Protein AF-A0A6B2TNI1-F1 (afdb_monomer)

Sequence (86 aa):
MATLLAGVPVTVVETHEDPADAVLFPAEEAVVANAVDKRRKEFTTVRHCARTALARIGVPAAPILPGHRGAPGWPDGVVGSMTHCA

Secondary structure (DSSP, 8-state):
-----TTS-------SS--TT----HHHHHHTTTS-HHHHHHHHHHHHHHHHHHHHTTPPP----B-GGG-B-PPTT---------

Radius of gyration: 13.92 Å; Cα contacts (8 Å, |Δi|>4): 67; chains: 1; bounding box: 31×34×38 Å

pLDDT: mean 92.22, std 13.48, range [38.91, 98.69]

Solvent-accessible surface area (backbone atoms only — not comparable to full-atom values): 5751 Å² total; per-residue (Å²): 135,85,79,74,69,88,80,62,89,83,71,84,57,85,76,95,67,77,57,92,83,45,64,68,48,74,77,46,45,63,75,41,67,88,49,57,69,70,57,40,48,56,55,29,36,49,51,35,29,51,43,57,27,36,46,76,73,73,41,77,86,72,72,67,44,66,44,79,96,62,41,73,40,62,60,91,97,54,85,87,87,86,81,86,80,134

Mean predicted aligned error: 4.78 Å

Nearest PDB structures (foldseek):
  4qjl-assembly1_A  TM=9.739E-01  e=1.525E-07  Mycobacterium ulcerans Agy99
  8qzj-assembly1_A  TM=9.742E-01  e=3.434E-07  Mycobacterium tuberculosis
  8gkf-assembly1_A  TM=9.136E-01  e=2.752E-07  Mycobacterium tuberculosis
  8gkf-assembly5_E  TM=9.748E-01  e=1.297E-06  Mycobacterium tuberculosis
  8qzh-assembly1_A  TM=9.650E-01  e=3.981E-07  Mycobacterium tuberculosis

Foldseek 3Di:
DPPPPPPDDQFFFDDPDQDPPQDADPVQCVVCVPPDPVVVSLSSRQLVRVQVRCVVVVHDDDHQAQDDPRHTPDPPPDDDDTDDDD

Structure (mmCIF, N/CA/C/O backbone):
data_AF-A0A6B2TNI1-F1
#
_entry.id   AF-A0A6B2TNI1-F1
#
loop_
_atom_site.group_PDB
_atom_site.id
_atom_site.type_symbol
_atom_site.label_atom_id
_atom_site.label_alt_id
_atom_site.label_comp_id
_atom_site.label_asym_id
_atom_site.label_entity_id
_atom_site.label_seq_id
_atom_site.pdbx_PDB_ins_code
_atom_site.Cartn_x
_atom_site.Cartn_y
_atom_site.Cartn_z
_atom_site.occupancy
_atom_site.B_iso_or_equiv
_atom_site.auth_seq_id
_atom_site.auth_comp_id
_atom_site.auth_asym_id
_atom_site.auth_atom_id
_atom_site.pdbx_PDB_model_num
ATOM 1 N N . MET A 1 1 ? -14.636 24.106 17.493 1.00 38.91 1 MET A N 1
ATOM 2 C CA . MET A 1 1 ? -14.506 22.979 18.441 1.00 38.91 1 MET A CA 1
ATOM 3 C C . MET A 1 1 ? -13.756 21.852 17.749 1.00 38.91 1 MET A C 1
ATOM 5 O O . MET A 1 1 ? -14.373 21.038 17.080 1.00 38.91 1 MET A O 1
ATOM 9 N 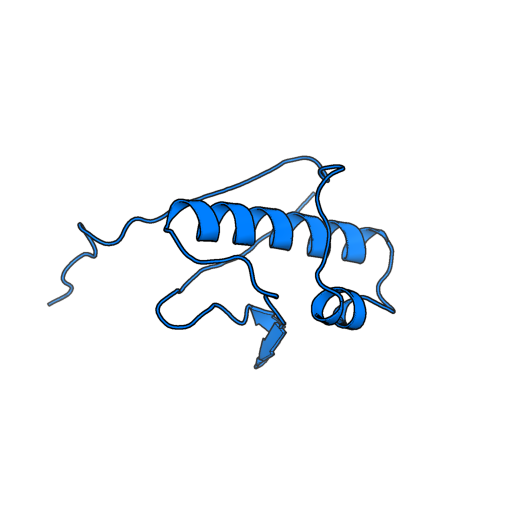N . ALA A 1 2 ? -12.424 21.870 17.828 1.00 44.25 2 ALA A N 1
ATOM 10 C CA . ALA A 1 2 ? -11.578 20.782 17.351 1.00 44.25 2 ALA A CA 1
ATOM 11 C C . ALA A 1 2 ? -11.408 19.794 18.507 1.00 44.25 2 ALA A C 1
ATOM 13 O O . ALA A 1 2 ? -10.570 19.989 19.384 1.00 44.25 2 ALA A O 1
ATOM 14 N N . THR A 1 3 ? -12.269 18.783 18.557 1.00 47.38 3 THR A N 1
ATOM 15 C CA . THR A 1 3 ? -12.093 17.672 19.490 1.00 47.38 3 THR A CA 1
ATOM 16 C C . THR A 1 3 ? -10.948 16.826 18.949 1.00 47.38 3 THR A C 1
ATOM 18 O O . THR A 1 3 ? -11.103 16.108 17.965 1.00 47.38 3 THR A O 1
ATOM 21 N N . LEU A 1 4 ? -9.769 17.001 19.546 1.00 52.00 4 LEU A N 1
ATOM 22 C CA . LEU A 1 4 ? -8.589 16.176 19.314 1.00 52.00 4 LEU A CA 1
ATOM 23 C C . LEU A 1 4 ? -8.978 14.694 19.409 1.00 52.00 4 LEU A C 1
ATOM 25 O O . LEU A 1 4 ? -9.663 14.289 20.348 1.00 52.00 4 LEU A O 1
ATOM 29 N N . LEU A 1 5 ? -8.530 13.910 18.428 1.00 58.91 5 LEU A N 1
ATOM 30 C CA . LEU A 1 5 ? -8.703 12.461 18.276 1.00 58.91 5 LEU A CA 1
ATOM 31 C C . LEU A 1 5 ? -7.965 11.674 19.376 1.00 58.91 5 LEU A C 1
ATOM 33 O O . LEU A 1 5 ? -7.228 10.740 19.089 1.00 58.91 5 LEU A O 1
ATOM 37 N N . ALA A 1 6 ? -8.141 12.028 20.648 1.00 51.56 6 ALA A N 1
ATOM 38 C CA . ALA A 1 6 ? -7.465 11.389 21.776 1.00 51.56 6 ALA A CA 1
ATOM 39 C C . ALA A 1 6 ? -7.878 9.914 21.990 1.00 51.56 6 ALA A C 1
ATOM 41 O O . ALA A 1 6 ? 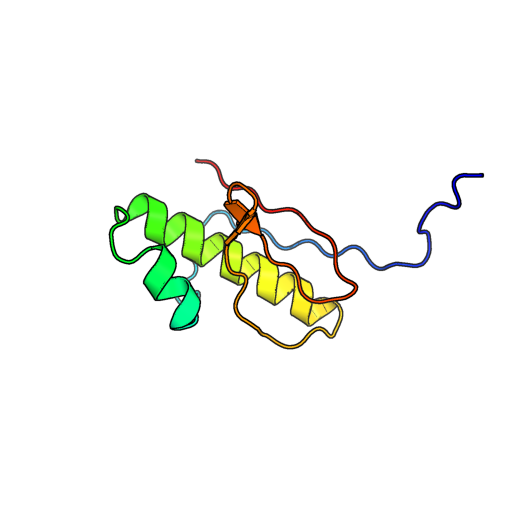-7.401 9.280 22.924 1.00 51.56 6 ALA A O 1
ATOM 42 N N . GLY A 1 7 ? -8.747 9.363 21.133 1.00 60.41 7 GLY A N 1
ATOM 43 C CA . GLY A 1 7 ? -9.192 7.970 21.178 1.00 60.41 7 GLY A CA 1
ATOM 44 C C . GLY A 1 7 ? -9.093 7.198 19.860 1.00 60.41 7 GLY A C 1
ATOM 45 O O . GLY A 1 7 ? -9.483 6.035 19.847 1.00 60.41 7 GLY A O 1
ATOM 46 N N . VAL A 1 8 ? -8.603 7.790 18.760 1.00 62.19 8 VAL A N 1
ATOM 47 C CA . VAL A 1 8 ? -8.396 7.031 17.512 1.00 62.19 8 VAL A CA 1
ATOM 48 C C . VAL A 1 8 ? -6.933 6.590 17.463 1.00 62.19 8 VAL A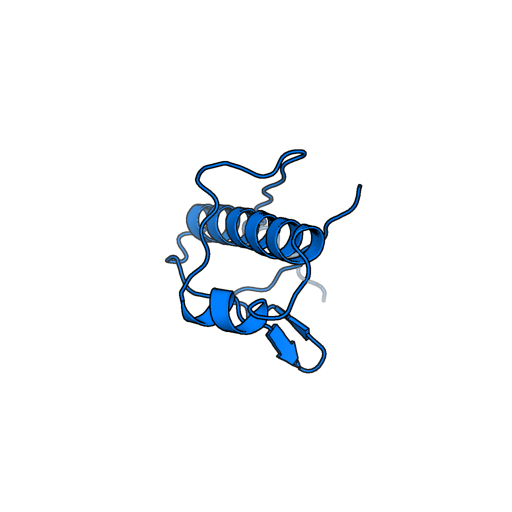 C 1
ATOM 50 O O . VAL A 1 8 ? -6.059 7.454 17.376 1.00 62.19 8 VAL A O 1
ATOM 53 N N . PRO A 1 9 ? -6.632 5.283 17.558 1.00 74.38 9 PRO A N 1
ATOM 54 C CA . PRO A 1 9 ? -5.255 4.811 17.562 1.00 74.38 9 PRO A CA 1
ATOM 55 C C . PRO A 1 9 ? -4.583 5.153 16.227 1.00 74.38 9 PRO A C 1
ATOM 57 O O . PRO A 1 9 ? -4.983 4.666 15.172 1.00 74.38 9 PRO A O 1
ATOM 60 N N . VAL A 1 10 ? -3.548 5.993 16.277 1.00 88.25 10 VAL A N 1
ATOM 61 C CA . VAL A 1 10 ? -2.623 6.189 15.157 1.00 88.25 10 VAL A CA 1
ATOM 62 C C . VAL A 1 10 ? -1.559 5.103 15.242 1.00 88.25 10 VAL A C 1
ATOM 64 O O . VAL A 1 10 ? -0.974 4.875 16.299 1.00 88.25 10 VAL A O 1
ATOM 67 N N . THR A 1 11 ? -1.298 4.435 14.126 1.00 94.38 11 THR A N 1
ATOM 68 C CA . THR A 1 11 ? -0.278 3.390 14.011 1.00 94.38 11 THR A CA 1
ATOM 69 C C . THR A 1 11 ? 0.713 3.767 12.920 1.00 94.38 11 THR A C 1
ATOM 71 O O . THR A 1 11 ? 0.334 4.338 11.896 1.00 94.38 11 THR A O 1
ATOM 74 N N . VAL A 1 12 ? 1.988 3.466 13.150 1.00 96.38 12 VAL A N 1
ATOM 75 C CA . VAL A 1 12 ? 3.082 3.760 12.221 1.00 96.38 12 VAL A CA 1
ATOM 76 C C . VAL A 1 12 ? 3.931 2.506 12.050 1.00 96.38 12 VAL A C 1
ATOM 78 O O . VAL A 1 12 ? 4.218 1.789 13.013 1.00 96.38 12 VAL A O 1
ATOM 81 N N . VAL A 1 13 ? 4.303 2.233 10.802 1.00 98.00 13 VAL A N 1
ATOM 82 C CA . VAL A 1 13 ? 5.244 1.183 10.412 1.00 98.00 13 VAL A CA 1
ATOM 83 C C . VAL A 1 13 ? 6.203 1.793 9.403 1.00 98.00 13 VAL A C 1
ATOM 85 O O . VAL A 1 13 ? 5.765 2.414 8.435 1.00 98.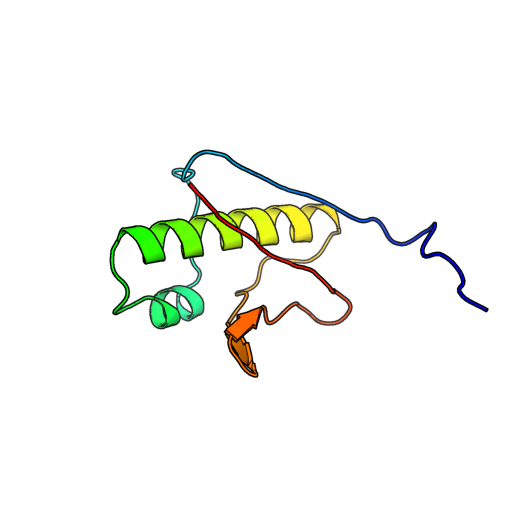00 13 VAL A O 1
ATOM 88 N N . GLU A 1 14 ? 7.493 1.594 9.629 1.00 98.06 14 GLU A N 1
ATOM 89 C CA . GLU A 1 14 ? 8.571 2.047 8.758 1.00 98.06 14 GLU A CA 1
ATOM 90 C C . GLU A 1 14 ? 9.609 0.938 8.579 1.00 98.06 14 GLU A C 1
ATOM 92 O O . GLU A 1 14 ? 9.679 -0.005 9.369 1.00 98.06 14 GLU A O 1
ATOM 97 N N . THR A 1 15 ? 10.399 1.057 7.519 1.00 97.88 15 THR A N 1
ATOM 98 C CA . THR A 1 15 ? 11.544 0.200 7.216 1.00 97.88 15 THR A CA 1
ATOM 99 C C . THR A 1 15 ? 12.557 1.013 6.418 1.00 97.88 15 THR A C 1
ATOM 101 O O . THR A 1 15 ? 12.177 1.933 5.692 1.00 97.88 15 THR A O 1
ATOM 104 N N . HIS A 1 16 ? 13.832 0.656 6.548 1.00 97.31 16 HIS A N 1
ATOM 105 C CA . HIS A 1 16 ? 14.941 1.219 5.768 1.00 97.31 16 HIS A CA 1
ATOM 106 C C . HIS A 1 16 ? 15.466 0.231 4.713 1.00 97.31 16 HIS A C 1
ATOM 108 O O . HIS A 1 16 ? 16.434 0.514 4.014 1.00 97.31 16 HIS A O 1
ATOM 114 N N . GLU A 1 17 ? 14.826 -0.931 4.605 1.00 96.19 17 GLU A N 1
ATOM 115 C CA . GLU A 1 17 ? 15.157 -2.006 3.674 1.00 96.19 17 GLU A CA 1
ATOM 116 C C . GLU A 1 17 ? 13.907 -2.423 2.893 1.00 96.19 17 GLU A C 1
ATOM 118 O O . GLU A 1 17 ? 12.788 -2.126 3.318 1.00 96.19 17 GLU A O 1
ATOM 123 N N . ASP A 1 18 ? 14.099 -3.144 1.786 1.00 96.81 18 ASP A N 1
ATOM 124 C CA . ASP A 1 18 ? 13.025 -3.812 1.044 1.00 96.81 18 ASP A CA 1
ATOM 125 C C . ASP A 1 18 ? 12.815 -5.231 1.618 1.00 96.81 18 ASP A C 1
ATOM 127 O O . ASP A 1 18 ? 13.629 -6.116 1.329 1.00 96.81 18 ASP A O 1
ATOM 131 N N . PRO A 1 19 ? 11.770 -5.488 2.436 1.00 95.38 19 PRO A N 1
ATOM 132 C CA . PRO A 1 19 ? 11.606 -6.772 3.116 1.00 95.38 19 PRO A CA 1
ATOM 133 C C . PRO A 1 19 ? 11.362 -7.918 2.129 1.00 95.38 19 PRO A C 1
ATOM 135 O O . PRO A 1 19 ? 10.584 -7.783 1.184 1.00 95.38 19 PRO A O 1
ATOM 138 N N . ALA A 1 20 ? 11.988 -9.074 2.361 1.00 93.38 20 ALA A N 1
ATOM 139 C CA . ALA A 1 20 ? 11.882 -10.230 1.464 1.00 93.38 20 ALA A CA 1
ATOM 140 C C . ALA A 1 20 ? 10.468 -10.845 1.409 1.00 93.38 20 ALA A C 1
ATOM 142 O O . ALA A 1 20 ? 10.111 -11.491 0.427 1.00 93.38 20 ALA A O 1
ATOM 143 N N . ASP A 1 21 ? 9.667 -10.649 2.456 1.00 93.75 21 ASP A N 1
ATOM 144 C CA . ASP A 1 21 ? 8.270 -11.075 2.563 1.00 93.75 21 ASP A CA 1
ATOM 145 C C . ASP A 1 21 ? 7.272 -10.003 2.080 1.00 93.75 21 ASP A C 1
ATOM 147 O O . ASP A 1 21 ? 6.055 -10.212 2.111 1.00 93.75 21 ASP A O 1
ATOM 151 N N . ALA A 1 22 ? 7.756 -8.849 1.603 1.00 97.19 22 ALA A N 1
ATOM 152 C CA . ALA A 1 22 ? 6.911 -7.828 1.007 1.00 97.19 22 ALA A CA 1
ATOM 153 C C . ALA A 1 22 ? 6.401 -8.294 -0.366 1.00 97.19 22 ALA A C 1
ATOM 155 O O . ALA A 1 22 ? 7.120 -8.306 -1.362 1.00 97.19 22 ALA A O 1
ATOM 156 N N . VAL A 1 23 ? 5.119 -8.655 -0.414 1.00 97.06 23 VAL A N 1
ATOM 157 C CA . VAL A 1 23 ? 4.424 -9.102 -1.628 1.00 97.06 23 VAL A CA 1
ATOM 158 C C . VAL A 1 23 ? 3.266 -8.173 -1.969 1.00 97.06 23 VAL A C 1
ATOM 160 O O . VAL A 1 23 ? 2.641 -7.596 -1.076 1.00 97.06 23 VAL A O 1
ATOM 163 N N . LEU A 1 24 ? 2.972 -8.022 -3.259 1.00 98.50 24 LEU A N 1
ATOM 164 C CA . LEU A 1 24 ? 1.825 -7.264 -3.755 1.00 98.50 24 LEU A CA 1
ATOM 165 C C . LEU A 1 24 ? 0.621 -8.181 -3.979 1.00 98.50 24 LEU A C 1
ATOM 167 O O . LEU A 1 24 ? 0.763 -9.360 -4.294 1.00 98.50 24 LEU A O 1
ATOM 171 N N . PHE A 1 25 ? -0.582 -7.624 -3.861 1.00 98.56 25 PHE A N 1
ATOM 172 C CA . PHE A 1 25 ? -1.762 -8.283 -4.419 1.00 98.56 25 PHE A CA 1
ATOM 173 C C . PHE A 1 25 ? -1.728 -8.225 -5.955 1.00 98.56 25 PHE A C 1
ATOM 175 O O . PHE A 1 25 ? -1.227 -7.240 -6.499 1.00 98.56 25 PHE A O 1
ATOM 182 N N . PRO A 1 26 ? -2.362 -9.165 -6.682 1.00 98.56 26 PRO A N 1
ATOM 183 C CA . PRO A 1 26 ? -2.384 -9.135 -8.150 1.00 98.56 26 PRO A CA 1
ATOM 184 C C . PRO A 1 26 ? -2.881 -7.803 -8.743 1.00 98.56 26 PRO A C 1
ATOM 186 O O . PRO A 1 26 ? -2.355 -7.310 -9.739 1.00 98.56 26 PRO A O 1
ATOM 189 N N . ALA A 1 27 ? -3.865 -7.169 -8.095 1.00 98.50 27 ALA A N 1
ATOM 190 C CA . ALA A 1 27 ? -4.371 -5.860 -8.510 1.00 98.50 27 ALA A CA 1
ATOM 191 C C . ALA A 1 27 ? -3.333 -4.732 -8.342 1.00 98.50 27 ALA A C 1
ATOM 193 O O . ALA A 1 27 ? -3.317 -3.786 -9.123 1.00 98.50 27 ALA A O 1
ATOM 194 N N . GLU A 1 28 ? -2.457 -4.827 -7.340 1.00 98.69 28 GLU A N 1
ATOM 195 C CA . GLU A 1 28 ? -1.356 -3.889 -7.110 1.00 98.69 28 GLU A CA 1
ATOM 196 C C . GLU A 1 28 ? -0.179 -4.153 -8.056 1.00 98.69 28 GLU A C 1
ATOM 198 O O . GLU A 1 28 ? 0.437 -3.208 -8.545 1.00 98.69 28 GLU A O 1
ATOM 203 N N . GLU A 1 29 ? 0.112 -5.419 -8.364 1.00 98.56 29 GLU A N 1
ATOM 204 C CA . GLU A 1 29 ? 1.135 -5.786 -9.351 1.00 98.56 29 GLU A CA 1
ATOM 205 C C . GLU A 1 29 ? 0.839 -5.170 -10.720 1.00 98.56 29 GLU A C 1
ATOM 207 O O . GLU A 1 29 ? 1.742 -4.631 -11.365 1.00 98.56 29 GLU A O 1
ATOM 212 N N . ALA A 1 30 ? -0.433 -5.175 -11.129 1.00 98.50 30 ALA A N 1
ATOM 213 C CA . ALA A 1 30 ? -0.882 -4.567 -12.378 1.00 98.50 30 ALA A CA 1
ATOM 214 C C . ALA A 1 30 ? -0.572 -3.059 -12.454 1.00 98.50 30 ALA A C 1
ATOM 216 O O . ALA A 1 30 ? -0.244 -2.551 -13.526 1.00 98.50 30 ALA A O 1
ATOM 217 N N . VAL A 1 31 ? -0.609 -2.344 -11.323 1.00 98.50 31 VAL A N 1
ATOM 218 C CA . VAL A 1 31 ? -0.309 -0.900 -11.253 1.00 98.50 31 VAL A CA 1
ATOM 219 C C . VAL A 1 31 ? 1.152 -0.613 -11.598 1.00 98.50 31 VAL A C 1
ATOM 221 O O . VAL A 1 31 ? 1.461 0.408 -12.212 1.00 98.50 31 VAL A O 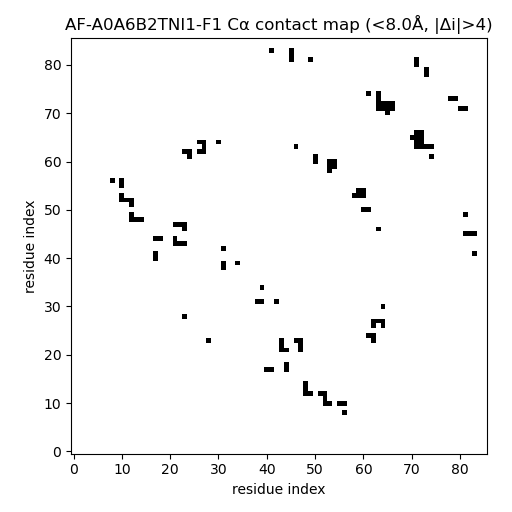1
ATOM 224 N N . VAL A 1 32 ? 2.064 -1.504 -11.205 1.00 98.38 32 VAL A N 1
ATOM 225 C CA . VAL A 1 32 ? 3.512 -1.330 -11.386 1.00 98.38 32 VAL A CA 1
ATOM 226 C C . VAL A 1 32 ? 4.094 -2.229 -12.474 1.00 98.38 32 VAL A C 1
ATOM 228 O O . VAL A 1 32 ? 5.316 -2.331 -12.589 1.00 98.38 32 VAL A O 1
ATOM 231 N N . ALA A 1 33 ? 3.250 -2.859 -13.297 1.00 98.12 33 ALA A N 1
ATOM 232 C CA . ALA A 1 33 ? 3.659 -3.812 -14.331 1.00 98.12 33 ALA A CA 1
ATOM 233 C C . ALA A 1 33 ? 4.742 -3.253 -15.271 1.00 98.12 33 ALA A C 1
ATOM 235 O O . ALA A 1 33 ? 5.699 -3.951 -15.582 1.00 98.12 33 ALA A O 1
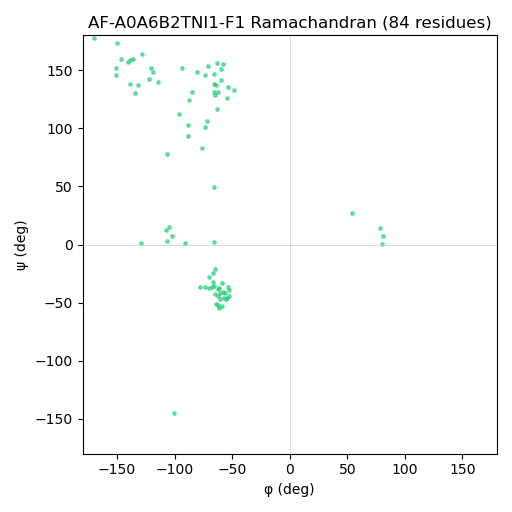ATOM 236 N N . ASN A 1 34 ? 4.630 -1.974 -15.638 1.00 98.25 34 ASN A N 1
ATOM 237 C CA . ASN A 1 34 ? 5.564 -1.289 -16.540 1.00 98.25 34 ASN A CA 1
ATOM 238 C C . ASN A 1 34 ? 6.563 -0.372 -15.810 1.00 98.25 34 ASN A C 1
ATOM 240 O O . ASN A 1 34 ? 7.267 0.412 -16.446 1.00 98.25 34 ASN A O 1
ATOM 244 N N . ALA A 1 35 ? 6.589 -0.397 -14.476 1.00 98.25 35 ALA A N 1
ATOM 245 C CA . ALA A 1 35 ? 7.495 0.433 -13.695 1.00 98.25 35 ALA A CA 1
ATOM 246 C C . ALA A 1 35 ? 8.896 -0.190 -13.627 1.00 98.25 35 ALA A C 1
ATOM 248 O O . ALA A 1 35 ? 9.043 -1.408 -13.576 1.00 98.25 35 ALA A O 1
ATOM 249 N N . VAL A 1 36 ? 9.924 0.657 -13.558 1.00 98.38 36 VAL A N 1
ATOM 250 C CA . VAL A 1 36 ? 11.309 0.219 -13.323 1.00 98.38 36 VAL A CA 1
ATOM 251 C C . VAL A 1 36 ? 11.469 -0.443 -11.951 1.00 98.38 36 VAL A C 1
ATOM 253 O O . VAL A 1 36 ? 10.735 -0.123 -11.013 1.00 98.38 36 VAL A O 1
ATOM 256 N N . ASP A 1 37 ? 12.481 -1.300 -11.799 1.00 97.62 37 ASP A N 1
ATOM 257 C CA . ASP A 1 37 ? 12.705 -2.106 -10.588 1.00 97.62 37 ASP A CA 1
ATOM 258 C C . ASP A 1 37 ? 12.737 -1.289 -9.299 1.00 97.62 37 ASP A C 1
ATOM 260 O O . ASP A 1 37 ? 12.087 -1.654 -8.321 1.00 97.62 37 ASP A O 1
ATOM 264 N N . LYS A 1 38 ? 13.431 -0.143 -9.306 1.00 96.88 38 LYS A N 1
ATOM 265 C CA . 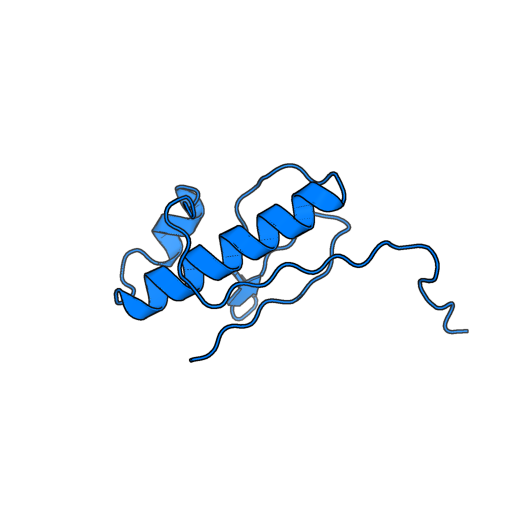LYS A 1 38 ? 13.474 0.759 -8.147 1.00 96.88 38 LYS A CA 1
ATOM 266 C C . LYS A 1 38 ? 12.065 1.169 -7.712 1.00 96.88 38 LYS A C 1
ATOM 268 O O . LYS A 1 38 ? 11.720 1.062 -6.541 1.00 96.88 38 LYS A O 1
ATOM 273 N N . ARG A 1 39 ? 11.226 1.573 -8.668 1.00 97.62 39 ARG A N 1
ATOM 274 C CA . ARG A 1 39 ? 9.854 1.998 -8.388 1.00 97.62 39 ARG A CA 1
ATOM 275 C C . ARG A 1 39 ? 8.980 0.836 -7.918 1.00 97.62 39 ARG A C 1
ATOM 277 O O . ARG A 1 39 ? 8.128 1.030 -7.054 1.00 97.62 39 ARG A O 1
ATOM 284 N N . ARG A 1 40 ? 9.180 -0.362 -8.476 1.00 98.12 40 ARG A N 1
ATOM 285 C CA . ARG A 1 40 ? 8.477 -1.581 -8.049 1.00 98.12 40 ARG A CA 1
ATOM 286 C C . ARG A 1 40 ? 8.798 -1.916 -6.593 1.00 98.12 40 ARG A C 1
ATOM 288 O O . ARG A 1 40 ? 7.871 -2.187 -5.834 1.00 98.12 40 ARG A O 1
ATOM 295 N N . LYS A 1 41 ? 10.071 -1.829 -6.198 1.00 97.88 41 LYS A N 1
ATOM 296 C CA . LYS A 1 41 ? 10.525 -2.041 -4.815 1.00 97.88 41 LYS A CA 1
ATOM 297 C C . LYS A 1 41 ? 9.905 -1.031 -3.853 1.00 97.88 41 LYS A C 1
ATOM 299 O O . LYS A 1 41 ? 9.163 -1.431 -2.967 1.00 97.88 41 LYS A O 1
ATOM 304 N N . GLU A 1 42 ? 10.051 0.267 -4.127 1.00 97.81 42 GLU A N 1
ATOM 305 C CA . GLU A 1 42 ? 9.450 1.338 -3.313 1.00 97.81 42 GLU A CA 1
ATOM 306 C C . GLU A 1 42 ? 7.933 1.164 -3.137 1.00 97.81 42 GLU A C 1
ATOM 308 O O . GLU A 1 42 ? 7.395 1.296 -2.036 1.00 97.81 42 GLU A O 1
ATOM 313 N N . PHE A 1 43 ? 7.225 0.859 -4.231 1.00 98.38 43 PHE A N 1
ATOM 314 C CA . PHE A 1 43 ? 5.783 0.639 -4.198 1.00 98.38 43 PHE A CA 1
ATOM 315 C C . PHE A 1 43 ? 5.422 -0.592 -3.359 1.00 98.38 43 PHE A C 1
ATOM 317 O O . PHE A 1 43 ? 4.486 -0.524 -2.567 1.00 98.38 43 PHE A O 1
ATOM 324 N N . THR A 1 44 ? 6.167 -1.688 -3.500 1.00 98.56 44 THR A N 1
ATOM 325 C CA . THR A 1 44 ? 5.953 -2.935 -2.752 1.00 98.56 44 THR A CA 1
ATOM 326 C C . THR A 1 44 ? 6.184 -2.733 -1.260 1.00 98.56 44 THR A C 1
ATOM 328 O O . THR A 1 44 ? 5.296 -3.012 -0.451 1.00 98.56 44 THR A O 1
ATOM 331 N N . THR A 1 45 ? 7.326 -2.155 -0.901 1.00 98.56 45 THR A N 1
ATOM 332 C CA . THR A 1 45 ? 7.748 -1.937 0.482 1.00 98.56 45 THR A CA 1
ATOM 333 C C . THR A 1 45 ? 6.770 -1.043 1.235 1.00 98.56 45 THR A C 1
ATOM 335 O O . THR A 1 45 ? 6.297 -1.396 2.315 1.00 98.56 45 THR A O 1
ATOM 338 N N . VAL A 1 46 ? 6.349 0.079 0.643 1.00 98.19 46 VAL A N 1
ATOM 339 C CA . VAL A 1 46 ? 5.430 0.987 1.342 1.00 98.19 46 VAL A CA 1
ATOM 340 C C . VAL A 1 46 ? 4.014 0.399 1.489 1.00 98.19 46 VAL A C 1
ATOM 342 O O . VAL A 1 46 ? 3.326 0.692 2.465 1.00 98.19 46 VAL A O 1
ATOM 345 N N . ARG A 1 47 ? 3.586 -0.490 0.577 1.00 98.56 47 ARG A N 1
ATOM 346 C CA . ARG A 1 47 ? 2.305 -1.226 0.673 1.00 98.56 47 ARG A CA 1
ATOM 347 C C . ARG A 1 47 ? 2.354 -2.311 1.737 1.00 98.56 47 ARG A C 1
ATOM 349 O O . ARG A 1 47 ? 1.371 -2.490 2.455 1.00 98.56 47 ARG A O 1
ATOM 356 N N . HIS A 1 48 ? 3.499 -2.971 1.889 1.00 98.44 48 HIS A N 1
ATOM 357 C CA . HIS A 1 48 ? 3.750 -3.855 3.019 1.00 98.44 48 HIS A CA 1
ATOM 358 C C . HIS A 1 48 ? 3.628 -3.085 4.345 1.00 98.44 48 HIS A C 1
ATOM 360 O O . HIS A 1 48 ? 2.806 -3.456 5.181 1.00 98.44 48 HIS A O 1
ATOM 366 N N . CYS A 1 49 ? 4.331 -1.956 4.506 1.00 98.31 49 CYS A N 1
ATOM 367 C CA . CYS A 1 49 ? 4.240 -1.132 5.719 1.00 98.31 49 CYS A CA 1
ATOM 368 C C . CYS A 1 49 ? 2.806 -0.679 6.015 1.00 98.31 49 CYS A C 1
ATOM 370 O O . CYS A 1 49 ? 2.333 -0.813 7.145 1.00 98.31 49 CYS A O 1
ATOM 372 N N . ALA A 1 50 ? 2.087 -0.194 4.999 1.00 98.12 50 ALA A N 1
ATOM 373 C CA . ALA A 1 50 ? 0.703 0.241 5.148 1.00 98.12 50 ALA A CA 1
ATOM 374 C C . ALA A 1 50 ? -0.223 -0.894 5.605 1.00 98.12 50 ALA A C 1
ATOM 376 O O . ALA A 1 50 ? -1.048 -0.687 6.491 1.00 98.12 50 ALA A O 1
ATOM 377 N N . ARG A 1 51 ? -0.071 -2.109 5.071 1.00 97.81 51 ARG A N 1
ATOM 378 C CA . ARG A 1 51 ? -0.873 -3.258 5.515 1.00 97.81 51 ARG A CA 1
ATOM 379 C C . ARG A 1 51 ? -0.509 -3.738 6.911 1.00 97.81 51 ARG A C 1
ATOM 381 O O . ARG A 1 51 ? -1.408 -4.070 7.676 1.00 97.81 51 ARG A O 1
ATOM 388 N N . THR A 1 52 ? 0.768 -3.713 7.279 1.00 97.44 52 THR A N 1
ATOM 389 C CA . THR A 1 52 ? 1.200 -4.016 8.650 1.00 97.44 52 THR A CA 1
ATOM 390 C C . THR A 1 52 ? 0.624 -3.000 9.641 1.00 97.44 52 THR A C 1
ATOM 392 O O . THR A 1 52 ? 0.176 -3.373 10.725 1.00 97.44 52 THR A O 1
ATOM 395 N N . ALA A 1 53 ? 0.561 -1.723 9.257 1.00 96.62 53 ALA A N 1
ATOM 396 C CA . ALA A 1 53 ? -0.112 -0.676 10.019 1.00 96.62 53 ALA A CA 1
ATOM 397 C C . ALA A 1 53 ? -1.619 -0.964 10.159 1.00 96.62 53 ALA A C 1
ATOM 399 O O . ALA A 1 53 ? -2.120 -1.031 11.279 1.00 96.62 53 ALA A O 1
ATOM 400 N N . LEU A 1 54 ? -2.321 -1.221 9.051 1.00 96.38 54 LEU A N 1
ATOM 401 C CA . LEU A 1 54 ? -3.749 -1.569 9.038 1.00 96.38 54 LEU A CA 1
ATOM 402 C C . LEU A 1 54 ? -4.068 -2.794 9.916 1.00 96.38 54 LEU A C 1
ATOM 404 O O . LEU A 1 54 ? -5.018 -2.765 10.698 1.00 96.38 54 LEU A O 1
ATOM 408 N N . ALA A 1 55 ? -3.232 -3.833 9.871 1.00 96.12 55 ALA A N 1
ATOM 409 C CA . ALA A 1 55 ? -3.404 -5.028 10.693 1.00 96.12 55 ALA A CA 1
ATOM 410 C C . ALA A 1 55 ? -3.339 -4.722 12.202 1.00 96.12 55 ALA A C 1
ATOM 412 O O . ALA A 1 55 ? -4.121 -5.273 12.976 1.00 96.12 55 ALA A O 1
ATOM 413 N N . ARG A 1 56 ? -2.468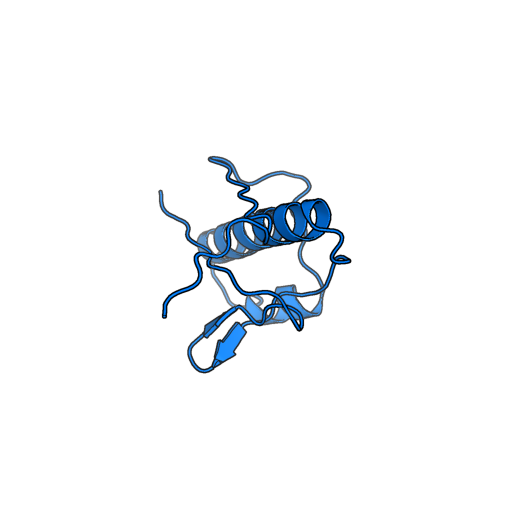 -3.795 12.632 1.00 95.69 56 ARG A N 1
ATOM 414 C CA . ARG A 1 56 ? -2.354 -3.375 14.046 1.00 95.69 56 ARG A CA 1
ATOM 415 C C . ARG A 1 56 ? -3.608 -2.674 14.578 1.00 95.69 56 ARG A C 1
ATOM 417 O O . ARG A 1 56 ? -3.799 -2.645 15.788 1.00 95.69 56 ARG A O 1
ATOM 424 N N . ILE A 1 57 ? -4.451 -2.130 13.697 1.00 93.19 57 ILE A N 1
ATOM 425 C CA . ILE A 1 57 ? -5.746 -1.521 14.049 1.00 93.19 57 ILE A CA 1
ATOM 426 C C . ILE A 1 57 ? -6.941 -2.417 13.683 1.00 93.19 57 ILE A C 1
ATOM 428 O O . ILE A 1 57 ? -8.077 -1.954 13.666 1.00 93.19 57 ILE A O 1
ATOM 432 N N . GLY A 1 58 ? -6.699 -3.703 13.404 1.00 94.19 58 GLY A N 1
ATOM 433 C CA . GLY A 1 58 ? -7.750 -4.694 13.156 1.00 94.19 58 GLY A CA 1
ATOM 434 C C . GLY A 1 58 ? -8.379 -4.637 11.763 1.00 94.19 58 GLY A C 1
ATOM 435 O O . GLY A 1 58 ? -9.422 -5.251 11.549 1.00 94.19 58 GLY A O 1
ATOM 436 N N . VAL A 1 59 ? -7.767 -3.928 10.810 1.00 95.44 59 VAL A N 1
ATOM 437 C CA . VAL A 1 59 ? -8.250 -3.868 9.425 1.00 95.44 59 VAL A CA 1
ATOM 438 C C . VAL A 1 59 ? -7.660 -5.040 8.627 1.00 95.44 59 VAL A C 1
ATOM 440 O O . VAL A 1 59 ? -6.434 -5.185 8.583 1.00 95.44 59 VAL A O 1
ATOM 443 N N . PRO A 1 60 ? -8.494 -5.883 7.986 1.00 95.19 60 PRO A N 1
ATOM 444 C CA . PRO A 1 60 ? -8.019 -6.993 7.164 1.00 95.19 60 PRO A CA 1
ATOM 445 C C . PRO A 1 60 ? -7.146 -6.535 5.990 1.00 95.19 60 PRO A C 1
ATOM 447 O O . PRO A 1 60 ? -7.328 -5.448 5.441 1.00 95.19 60 PRO A O 1
ATOM 450 N N . ALA A 1 61 ? -6.218 -7.394 5.566 1.00 95.38 61 ALA A N 1
ATOM 451 C CA . ALA A 1 61 ? -5.371 -7.113 4.414 1.00 95.38 61 ALA A CA 1
ATOM 452 C C . ALA A 1 61 ? -6.200 -7.024 3.120 1.00 95.38 61 ALA A C 1
ATOM 454 O O . ALA A 1 61 ? -6.951 -7.938 2.782 1.00 95.38 61 ALA A O 1
ATOM 455 N N . ALA A 1 62 ? -6.012 -5.935 2.380 1.00 97.06 62 ALA A N 1
ATOM 456 C CA . ALA A 1 62 ? -6.635 -5.663 1.089 1.00 97.06 62 ALA A CA 1
ATOM 457 C C . ALA A 1 62 ? -5.654 -4.869 0.199 1.00 97.06 62 ALA A C 1
ATOM 459 O O . ALA A 1 62 ? -4.714 -4.259 0.729 1.00 97.06 62 ALA A O 1
ATOM 460 N N . PRO A 1 63 ? -5.829 -4.869 -1.136 1.00 98.19 63 PRO A N 1
ATOM 461 C CA . PRO A 1 63 ? -5.017 -4.041 -2.025 1.00 98.19 63 PRO A CA 1
ATOM 462 C C . PRO A 1 63 ? -5.252 -2.545 -1.765 1.00 98.19 63 PRO A C 1
ATOM 464 O O . PRO A 1 63 ? -6.393 -2.103 -1.651 1.00 98.19 63 PRO A O 1
ATOM 467 N N . ILE A 1 64 ? -4.176 -1.756 -1.739 1.00 98.31 64 ILE A N 1
ATOM 468 C CA . ILE A 1 64 ? -4.204 -0.294 -1.578 1.00 98.31 64 ILE A CA 1
ATOM 469 C C . ILE A 1 64 ? -3.878 0.337 -2.937 1.00 98.31 64 ILE A C 1
ATOM 471 O O . ILE A 1 64 ? -2.750 0.768 -3.220 1.00 98.31 64 ILE A O 1
ATOM 475 N N . LEU A 1 65 ? -4.883 0.341 -3.814 1.00 98.38 65 LEU A N 1
ATOM 476 C CA . LEU A 1 65 ? -4.758 0.829 -5.187 1.00 98.38 65 LEU A CA 1
ATOM 477 C C . LEU A 1 65 ? -4.678 2.364 -5.231 1.00 98.38 65 LEU A C 1
ATOM 479 O O . LEU A 1 65 ? -5.316 3.030 -4.418 1.00 98.38 65 LEU A O 1
ATOM 483 N N . PRO A 1 66 ? -3.928 2.965 -6.170 1.00 97.88 66 PRO A N 1
ATOM 484 C CA . PRO A 1 66 ? -3.974 4.409 -6.369 1.00 97.88 66 PRO A CA 1
ATOM 485 C C . PRO A 1 66 ? -5.352 4.862 -6.878 1.00 97.88 66 PRO A C 1
ATOM 487 O O . PRO A 1 66 ? -5.873 4.322 -7.850 1.00 97.88 66 PRO A O 1
ATOM 490 N N . GLY A 1 67 ? -5.916 5.882 -6.242 1.00 95.31 67 GLY A N 1
ATOM 491 C CA . GLY A 1 67 ? -7.123 6.591 -6.649 1.00 95.31 67 GLY A CA 1
ATOM 492 C C . GLY A 1 67 ? -6.815 7.915 -7.356 1.00 95.31 67 GLY A C 1
ATOM 493 O O . GLY A 1 67 ? -5.830 8.054 -8.086 1.00 95.31 67 GLY A O 1
ATOM 494 N N . HIS A 1 68 ? -7.669 8.920 -7.137 1.00 95.44 68 HIS A N 1
ATOM 495 C CA . HIS A 1 68 ? -7.556 10.231 -7.782 1.00 95.44 68 HIS A CA 1
ATOM 496 C C . HIS A 1 68 ? -6.170 10.859 -7.560 1.00 95.44 68 HIS A C 1
ATOM 498 O O . HIS A 1 68 ? -5.706 10.997 -6.428 1.00 95.44 68 HIS A O 1
ATOM 504 N N . ARG A 1 69 ? -5.507 11.242 -8.662 1.00 94.75 69 ARG A N 1
ATOM 505 C CA . ARG A 1 69 ? -4.143 11.809 -8.676 1.00 94.75 69 ARG A CA 1
ATOM 506 C C . ARG A 1 69 ? -3.091 10.941 -7.966 1.00 94.75 69 ARG A C 1
ATOM 508 O O . ARG A 1 69 ? -2.093 11.460 -7.478 1.00 94.75 69 ARG A O 1
ATOM 515 N N . GLY A 1 70 ? -3.300 9.626 -7.912 1.00 94.75 70 GLY A N 1
ATOM 516 C CA . GLY A 1 70 ? -2.357 8.683 -7.313 1.00 94.75 70 GLY A CA 1
ATOM 517 C C . GLY A 1 70 ? -2.435 8.574 -5.788 1.00 94.75 70 GLY A C 1
ATOM 518 O O . GLY A 1 70 ? -1.595 7.894 -5.198 1.00 94.75 70 GLY A O 1
ATOM 519 N N . ALA A 1 71 ? -3.421 9.211 -5.145 1.00 96.56 71 ALA A N 1
ATOM 520 C CA . ALA A 1 71 ? -3.646 9.073 -3.707 1.00 96.56 71 ALA A CA 1
ATOM 521 C C . ALA A 1 71 ? -3.920 7.602 -3.332 1.00 96.56 71 ALA A C 1
ATOM 523 O O . ALA A 1 71 ? -4.610 6.922 -4.088 1.00 96.56 71 ALA A O 1
ATOM 524 N N . PRO A 1 72 ? -3.427 7.080 -2.197 1.00 97.50 72 PRO A N 1
ATOM 525 C CA . PRO A 1 72 ? -3.737 5.713 -1.784 1.00 97.50 72 PRO A CA 1
ATOM 526 C C . PRO A 1 72 ? -5.236 5.516 -1.523 1.00 97.50 72 PRO A C 1
ATOM 528 O O . PRO A 1 72 ? -5.849 6.302 -0.803 1.00 97.50 72 PRO A O 1
ATOM 531 N N . GLY A 1 73 ? -5.815 4.456 -2.084 1.00 97.25 73 GLY A N 1
ATOM 532 C CA . GLY A 1 73 ? -7.174 4.009 -1.794 1.00 97.25 73 GLY A CA 1
ATOM 533 C C . GLY A 1 73 ? -7.222 3.296 -0.449 1.00 97.25 73 GLY A C 1
ATOM 534 O O . GLY A 1 73 ? -7.107 2.073 -0.394 1.00 97.25 73 GLY A O 1
ATOM 535 N N . TRP A 1 74 ? -7.325 4.068 0.631 1.00 96.56 74 TRP A N 1
ATOM 536 C CA . TRP A 1 74 ? -7.497 3.529 1.978 1.00 96.56 74 TRP A CA 1
ATOM 537 C C . TRP A 1 74 ? -8.851 2.815 2.124 1.00 96.56 74 TRP A C 1
ATOM 539 O O . TRP A 1 74 ? -9.823 3.248 1.503 1.00 96.56 74 TRP A O 1
ATOM 549 N N . PRO A 1 75 ? -8.936 1.750 2.944 1.00 94.75 75 PRO A N 1
ATOM 550 C CA . PRO A 1 75 ? -10.210 1.135 3.305 1.00 94.75 75 PRO A CA 1
ATOM 551 C C . PRO A 1 75 ? -11.166 2.125 3.978 1.00 94.75 75 PRO A C 1
ATOM 553 O O . PRO A 1 75 ? -10.733 3.087 4.620 1.00 94.75 75 PRO A O 1
ATOM 556 N N . ASP A 1 76 ? -12.465 1.847 3.888 1.00 92.69 76 ASP A N 1
ATOM 557 C CA . ASP A 1 76 ? -13.499 2.667 4.518 1.00 92.69 76 ASP A CA 1
ATOM 558 C C . ASP A 1 76 ? -13.235 2.864 6.019 1.00 92.69 76 ASP A C 1
ATOM 560 O O . ASP A 1 76 ? -12.896 1.931 6.749 1.00 92.69 76 ASP A O 1
ATOM 564 N N . GLY A 1 77 ? -13.393 4.104 6.486 1.00 91.19 77 GLY A N 1
ATOM 565 C CA . GLY A 1 77 ? -13.156 4.474 7.884 1.00 91.19 77 GLY A CA 1
ATOM 566 C C . GLY A 1 77 ? -11.686 4.691 8.261 1.00 91.19 77 GLY A C 1
ATOM 567 O O . GLY A 1 77 ? -11.416 5.048 9.407 1.00 91.19 77 GLY A O 1
ATOM 568 N N . VAL A 1 78 ? -10.742 4.539 7.323 1.00 94.12 78 VAL A N 1
ATOM 569 C CA . VAL A 1 78 ? -9.312 4.783 7.555 1.00 94.12 78 VAL A CA 1
ATOM 570 C C . VAL A 1 78 ? -8.814 5.964 6.729 1.00 94.12 78 VAL A C 1
ATOM 572 O O . VAL A 1 78 ? -9.128 6.122 5.552 1.00 94.12 78 VAL A O 1
ATOM 575 N N . VAL A 1 79 ? -7.968 6.780 7.352 1.00 94.94 79 VAL A N 1
ATOM 576 C CA . VAL A 1 79 ? -7.144 7.779 6.669 1.00 94.94 79 VAL A CA 1
ATOM 577 C C . VAL A 1 79 ? -5.677 7.490 6.941 1.00 94.94 79 VAL A C 1
ATOM 579 O O . VAL A 1 79 ? -5.323 6.946 7.986 1.00 94.94 79 VAL A O 1
ATOM 582 N N . GLY A 1 80 ? -4.810 7.875 6.012 1.00 95.25 80 GLY A N 1
ATOM 583 C CA . GLY A 1 80 ? -3.383 7.648 6.169 1.00 95.25 80 GLY A CA 1
ATOM 584 C C . GLY A 1 80 ? -2.542 8.362 5.125 1.00 95.25 80 GLY A C 1
ATOM 585 O O . GLY A 1 80 ? -3.046 9.005 4.200 1.00 95.25 80 GLY A O 1
ATOM 586 N N . SER A 1 81 ? -1.234 8.208 5.276 1.00 97.25 81 SER A N 1
ATOM 587 C CA . SER A 1 81 ? -0.228 8.688 4.338 1.00 97.25 81 SER A CA 1
ATOM 588 C C . SER A 1 81 ? 0.868 7.637 4.178 1.00 97.25 81 SER A C 1
ATOM 590 O O . SER A 1 81 ? 1.032 6.761 5.025 1.00 97.25 81 SER A O 1
ATOM 592 N N . MET A 1 82 ? 1.600 7.715 3.072 1.00 97.62 82 MET A N 1
ATOM 593 C CA . MET A 1 82 ? 2.725 6.846 2.746 1.00 97.62 82 MET A CA 1
ATOM 594 C C . MET A 1 82 ? 3.833 7.694 2.131 1.00 97.62 82 MET A C 1
ATOM 596 O O . MET A 1 82 ? 3.562 8.550 1.289 1.00 97.62 82 MET A O 1
ATOM 600 N N . THR A 1 83 ? 5.077 7.428 2.512 1.00 97.38 83 THR A N 1
ATOM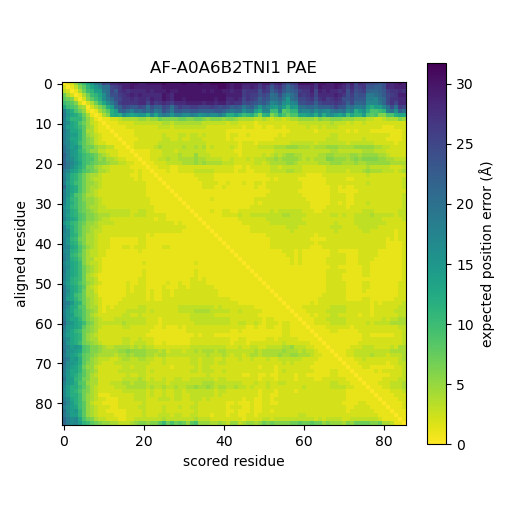 601 C CA . THR A 1 83 ? 6.261 8.103 1.975 1.00 97.38 83 THR A CA 1
ATOM 602 C C . THR A 1 83 ? 7.400 7.101 1.791 1.00 97.38 83 THR A C 1
ATOM 604 O O . THR A 1 83 ? 7.383 6.029 2.389 1.00 97.38 83 THR A O 1
ATOM 607 N N . HIS A 1 84 ? 8.345 7.426 0.916 1.00 97.12 84 HIS A N 1
ATOM 608 C CA . HIS A 1 84 ? 9.589 6.691 0.684 1.00 97.12 84 HIS A CA 1
ATOM 609 C C . HIS A 1 84 ? 10.644 7.686 0.205 1.00 97.12 84 HIS A C 1
ATOM 611 O O . HIS A 1 84 ? 10.331 8.640 -0.511 1.00 97.12 84 HIS A O 1
ATOM 617 N N . CYS A 1 85 ? 11.889 7.454 0.590 1.00 96.44 85 CYS A N 1
ATOM 618 C CA . CYS A 1 85 ? 13.054 8.170 0.094 1.00 96.44 85 CYS A CA 1
ATOM 619 C C . CYS A 1 85 ? 14.271 7.237 0.128 1.00 96.44 85 CYS A C 1
ATOM 621 O O . CYS A 1 85 ? 14.168 6.106 0.606 1.00 96.44 85 CYS A O 1
ATOM 623 N N . ALA A 1 86 ? 15.385 7.712 -0.427 1.00 87.88 86 ALA A N 1
ATOM 624 C CA . ALA A 1 86 ? 16.699 7.108 -0.229 1.00 87.88 86 ALA A CA 1
ATOM 625 C C . ALA A 1 86 ? 17.389 7.727 0.991 1.00 87.88 86 ALA A C 1
ATOM 627 O O . ALA A 1 86 ? 17.002 8.867 1.349 1.00 87.88 86 ALA A O 1
#